Protein AF-W4LCM5-F1 (afdb_monomer)

Sequence (59 aa):
MFCDEGGSPITEHLPEGHEGLRMYGLVKDPTPDKGRAIKHRSDEYEQELIEQGRIERPS

Radius of gyration: 17.53 Å; Cα contacts (8 Å, |Δi|>4): 48; chains: 1; bounding box: 39×21×46 Å

pLDDT: mean 74.0, std 10.05, range [51.56, 85.5]

Organism: Entotheonella factor (NCBI:txid1429438)

Mean predicted aligned error: 12.33 Å

Foldseek 3Di:
DQAEPVRQGQCCPPDPPDPSCVVRNHHHHPCPPVPPPCVPVPVVVVVVCVVVVVDDDDD

Solvent-accessible surface area (backbone atoms only — not comparable to full-atom values): 3800 Å² total; per-residue (Å²): 107,74,44,32,100,86,68,48,66,48,25,68,86,54,61,91,87,37,65,66,39,71,74,70,38,86,27,65,64,86,50,72,75,65,59,52,77,57,75,79,43,53,66,57,53,51,49,51,33,41,75,70,66,76,48,78,84,86,128

Nearest PDB structures (foldseek):
  3lpt-assembly1_A-2  TM=3.517E-01  e=8.547E+00  Human immunodeficiency virus 1

Secondary structure (DSSP, 8-state):
--B-TTSPBP-TTSPTT-HHHHHH-----S-TTTS-TTSSSHHHHHHHHHHTTSS----

Structure (mmCIF, N/CA/C/O backbone):
data_AF-W4LCM5-F1
#
_entry.id   AF-W4LCM5-F1
#
loop_
_atom_site.group_PDB
_atom_site.id
_atom_site.type_symbol
_atom_site.label_atom_id
_atom_site.label_alt_id
_atom_site.label_comp_id
_atom_site.label_asym_id
_atom_site.label_entity_id
_atom_site.label_seq_id
_atom_site.pdbx_PDB_ins_code
_atom_site.Cartn_x
_atom_site.Cartn_y
_atom_site.Cartn_z
_atom_site.occupancy
_atom_site.B_iso_or_equiv
_atom_site.auth_seq_id
_atom_site.auth_comp_id
_atom_site.auth_asym_id
_atom_site.au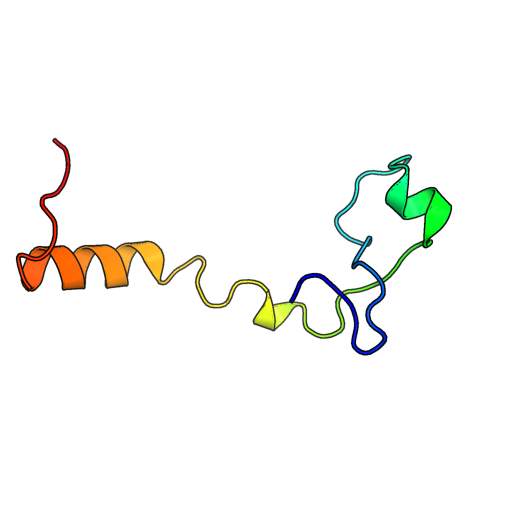th_atom_id
_atom_site.pdbx_PDB_model_num
ATOM 1 N N . MET A 1 1 ? 0.610 0.344 2.159 1.00 58.72 1 MET A N 1
ATOM 2 C CA . MET A 1 1 ? 1.782 0.910 1.457 1.00 58.72 1 MET A CA 1
ATOM 3 C C . MET A 1 1 ? 1.316 1.237 0.042 1.00 58.72 1 MET A C 1
ATOM 5 O O . MET A 1 1 ? 0.433 0.534 -0.422 1.00 58.72 1 MET A O 1
ATOM 9 N N . PHE A 1 2 ? 1.779 2.319 -0.591 1.00 67.44 2 PHE A N 1
ATOM 10 C CA . PHE A 1 2 ? 1.322 2.719 -1.944 1.00 67.44 2 PHE A CA 1
ATOM 11 C C . PHE A 1 2 ? 2.387 2.494 -3.035 1.00 67.44 2 PHE A C 1
ATOM 13 O O . PHE A 1 2 ? 2.139 2.760 -4.210 1.00 67.44 2 PHE A O 1
ATOM 20 N N . CYS A 1 3 ? 3.552 1.980 -2.640 1.00 75.06 3 CYS A N 1
ATOM 21 C CA . CYS A 1 3 ? 4.672 1.644 -3.510 1.00 75.06 3 CYS A CA 1
ATOM 22 C C . CYS A 1 3 ? 5.174 0.227 -3.191 1.00 75.06 3 CYS A C 1
ATOM 24 O O . CYS A 1 3 ? 4.902 -0.280 -2.101 1.00 75.06 3 CYS A O 1
ATOM 26 N N . ASP A 1 4 ? 5.909 -0.388 -4.113 1.00 78.62 4 ASP A N 1
ATOM 27 C CA . ASP A 1 4 ? 6.630 -1.638 -3.882 1.00 78.62 4 ASP A CA 1
ATOM 28 C C . ASP A 1 4 ? 7.856 -1.440 -2.964 1.00 78.62 4 ASP A C 1
ATOM 30 O O . ASP A 1 4 ? 8.174 -0.323 -2.543 1.00 78.62 4 ASP A O 1
ATOM 34 N N . GLU A 1 5 ? 8.565 -2.526 -2.641 1.00 76.38 5 GLU A N 1
ATOM 35 C CA . GLU A 1 5 ? 9.785 -2.472 -1.815 1.00 76.38 5 GLU A CA 1
ATOM 36 C C . GLU A 1 5 ? 10.908 -1.625 -2.446 1.00 76.38 5 GLU A C 1
ATOM 38 O O . GLU A 1 5 ? 11.788 -1.141 -1.736 1.00 76.38 5 GLU A O 1
ATOM 43 N N . GLY A 1 6 ? 10.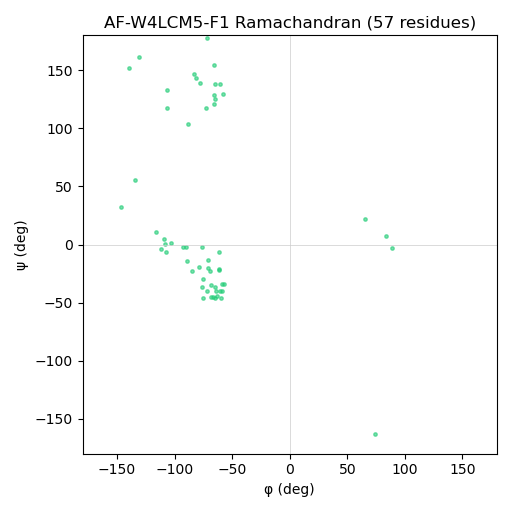861 -1.410 -3.765 1.00 75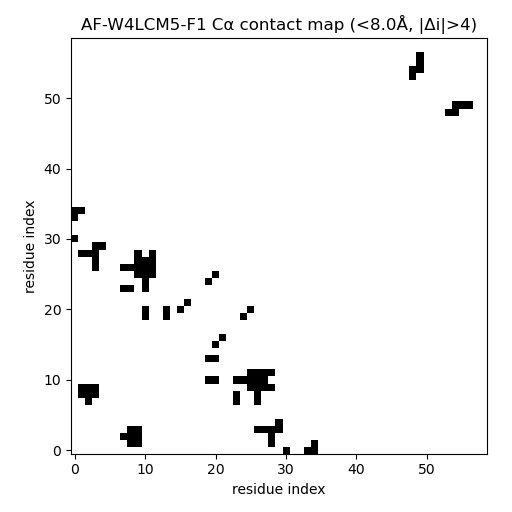.81 6 GLY A N 1
ATOM 44 C CA . GLY A 1 6 ? 11.785 -0.570 -4.524 1.00 75.81 6 GLY A CA 1
ATOM 45 C C . GLY A 1 6 ? 11.359 0.898 -4.638 1.00 75.81 6 GLY A C 1
ATOM 46 O O . GLY A 1 6 ? 12.094 1.693 -5.223 1.00 75.81 6 GLY A O 1
ATOM 47 N N . GLY A 1 7 ? 10.202 1.279 -4.088 1.00 78.31 7 GLY A N 1
ATOM 48 C CA . GLY A 1 7 ? 9.656 2.634 -4.169 1.00 78.31 7 GLY A CA 1
ATOM 49 C C . GLY A 1 7 ? 8.867 2.939 -5.449 1.00 78.31 7 GLY A C 1
ATOM 50 O O . GLY A 1 7 ? 8.455 4.085 -5.636 1.00 78.31 7 GLY A O 1
ATOM 51 N N . SER A 1 8 ? 8.605 1.946 -6.304 1.00 82.56 8 SER A N 1
ATOM 52 C CA . SER A 1 8 ? 7.778 2.101 -7.507 1.00 82.56 8 SER A CA 1
ATOM 53 C C . SER A 1 8 ? 6.291 2.107 -7.149 1.00 82.56 8 SER A C 1
ATOM 55 O O . SER A 1 8 ? 5.868 1.314 -6.310 1.00 82.56 8 SER A O 1
ATOM 57 N N . PRO A 1 9 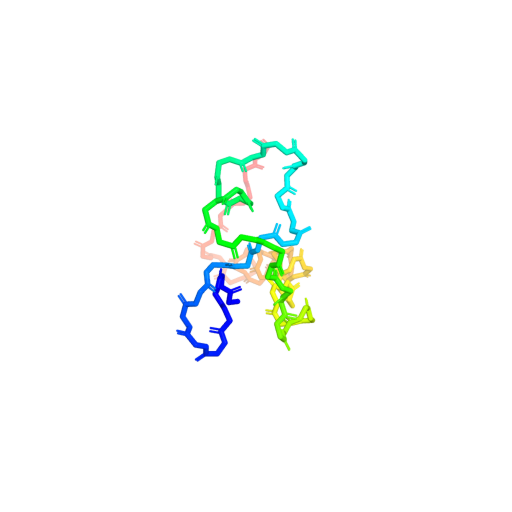? 5.463 2.966 -7.766 1.00 80.19 9 PRO A N 1
ATOM 58 C CA . PRO A 1 9 ? 4.038 3.022 -7.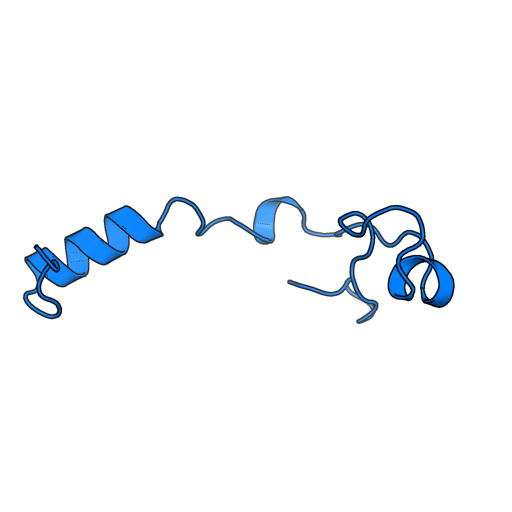459 1.00 80.19 9 PRO A CA 1
ATOM 59 C C . PRO A 1 9 ? 3.339 1.714 -7.848 1.00 80.19 9 PRO A C 1
ATOM 61 O O . PRO A 1 9 ? 3.581 1.177 -8.926 1.00 80.19 9 PRO A O 1
ATOM 64 N N . ILE A 1 10 ? 2.438 1.227 -6.99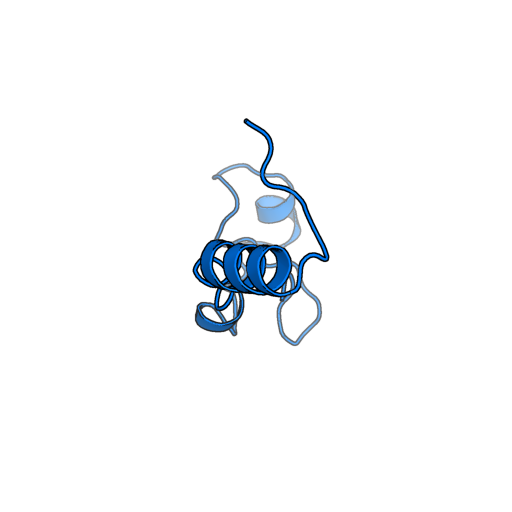3 1.00 84.62 10 ILE A N 1
ATOM 65 C CA . ILE A 1 10 ? 1.611 0.050 -7.291 1.00 84.62 10 ILE A CA 1
ATOM 66 C C . ILE A 1 10 ? 0.561 0.449 -8.331 1.00 84.62 10 ILE A C 1
ATOM 68 O O . ILE A 1 10 ? -0.285 1.308 -8.077 1.00 84.62 10 ILE A O 1
ATOM 72 N N . THR A 1 11 ? 0.602 -0.174 -9.506 1.00 85.44 11 THR A N 1
ATOM 73 C CA . THR A 1 11 ? -0.261 0.177 -10.643 1.00 85.44 11 THR A CA 1
ATOM 74 C C . THR A 1 11 ? -1.296 -0.893 -10.981 1.00 85.44 11 THR A C 1
ATOM 76 O O . THR A 1 11 ? -2.152 -0.637 -11.820 1.00 85.44 11 THR A O 1
ATOM 79 N N . GLU A 1 12 ? -1.296 -2.056 -10.319 1.00 81.69 12 GLU A N 1
ATOM 80 C CA . GLU A 1 12 ? -2.275 -3.130 -10.580 1.00 81.69 12 GLU A CA 1
ATOM 81 C C . GLU A 1 12 ? -3.738 -2.735 -10.326 1.00 81.69 12 GLU A C 1
ATOM 83 O O . GLU A 1 12 ? -4.659 -3.349 -10.858 1.00 81.69 12 GLU A O 1
ATOM 88 N N . HIS A 1 13 ? -3.957 -1.702 -9.513 1.00 81.12 13 HIS A N 1
ATOM 89 C CA . HIS A 1 13 ? -5.282 -1.157 -9.227 1.00 81.12 13 HIS A CA 1
ATOM 90 C C . HIS A 1 13 ? -5.672 0.000 -10.154 1.00 81.12 13 HIS A C 1
ATOM 92 O O . HIS A 1 13 ? -6.768 0.546 -10.017 1.00 81.12 13 HIS A O 1
ATOM 98 N N . LEU A 1 14 ? -4.783 0.415 -11.062 1.00 84.38 14 LEU A N 1
ATOM 99 C CA . LEU A 1 14 ? -5.073 1.484 -12.008 1.00 84.38 14 LEU A CA 1
ATOM 100 C C . LEU A 1 14 ? -5.879 0.944 -13.197 1.00 84.38 14 LEU A C 1
ATOM 102 O O . LEU A 1 14 ? -5.637 -0.174 -13.653 1.00 84.38 14 LEU A O 1
ATOM 106 N N . PRO A 1 15 ? -6.826 1.735 -13.726 1.00 83.75 15 PRO A N 1
ATOM 107 C CA . PRO A 1 15 ? -7.594 1.340 -14.895 1.00 83.75 15 PRO A CA 1
ATOM 108 C C . PRO A 1 15 ? -6.704 1.230 -16.138 1.00 83.75 15 PRO 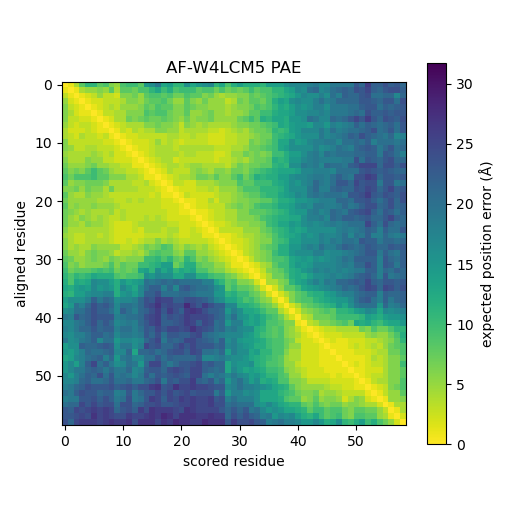A C 1
ATOM 110 O O . PRO A 1 15 ? -5.674 1.900 -16.269 1.00 83.75 15 PRO A O 1
ATOM 113 N N . GLU A 1 16 ? -7.136 0.400 -17.084 1.00 82.00 16 GLU A N 1
ATOM 114 C CA . GLU A 1 16 ? -6.463 0.244 -18.368 1.00 82.00 16 GLU A CA 1
ATOM 115 C C . GLU A 1 16 ? -6.379 1.599 -19.098 1.00 82.00 16 GLU A C 1
ATOM 117 O O . GLU A 1 16 ? -7.356 2.341 -19.190 1.00 82.00 16 GLU A O 1
ATOM 122 N N . GLY A 1 17 ? -5.182 1.961 -19.568 1.00 82.12 17 GLY A N 1
ATOM 123 C CA . GLY A 1 17 ? -4.921 3.255 -20.212 1.00 82.12 17 GLY A CA 1
ATOM 124 C C . GLY A 1 17 ? -4.508 4.392 -19.267 1.00 82.12 17 GLY A C 1
ATOM 125 O O . GLY A 1 17 ? -4.147 5.471 -19.751 1.00 82.12 17 GLY A O 1
ATOM 126 N N . HIS A 1 18 ? -4.478 4.166 -17.947 1.00 85.50 18 HIS A N 1
ATOM 127 C CA . HIS A 1 18 ? -3.983 5.157 -16.989 1.00 85.50 18 HIS A CA 1
ATOM 128 C C . HIS A 1 18 ? -2.507 5.502 -17.252 1.00 85.50 18 HIS A C 1
ATOM 130 O O . HIS A 1 18 ? -1.681 4.626 -17.511 1.00 85.50 18 HIS A O 1
ATOM 136 N N . GLU A 1 19 ? -2.152 6.786 -17.171 1.00 81.94 19 GLU A N 1
ATOM 137 C CA . GLU A 1 19 ? -0.806 7.279 -17.500 1.00 81.94 19 GLU A CA 1
ATOM 138 C C . GLU A 1 19 ? 0.284 6.619 -16.642 1.00 81.94 19 GLU A C 1
ATOM 140 O O . GLU A 1 19 ? 1.306 6.184 -17.165 1.00 81.94 19 GLU A O 1
ATOM 145 N N . GLY A 1 20 ? 0.006 6.414 -15.351 1.00 80.81 20 GLY A N 1
ATOM 146 C CA . GLY A 1 20 ? 0.881 5.655 -14.450 1.00 80.81 20 GLY A CA 1
ATOM 147 C C . GLY A 1 20 ? 1.148 4.210 -14.897 1.00 80.81 20 GLY A C 1
ATOM 148 O O . GLY A 1 20 ? 2.262 3.727 -14.735 1.00 80.81 20 GLY A O 1
ATOM 149 N N . LEU A 1 21 ? 0.181 3.538 -15.532 1.00 84.00 21 LEU A N 1
ATOM 150 C CA . LEU A 1 21 ? 0.357 2.174 -16.048 1.00 84.00 21 LEU A CA 1
ATOM 151 C C . LEU A 1 21 ? 1.204 2.161 -17.332 1.00 84.00 21 LEU A C 1
ATOM 153 O O . LEU A 1 21 ? 1.942 1.213 -17.580 1.00 84.00 21 LEU A O 1
ATOM 157 N N . ARG A 1 22 ? 1.157 3.244 -18.122 1.00 81.50 22 ARG A N 1
ATOM 158 C CA . ARG A 1 22 ? 2.029 3.435 -19.294 1.00 81.50 22 ARG A CA 1
ATOM 159 C C . ARG A 1 22 ? 3.457 3.831 -18.914 1.00 81.50 22 ARG A C 1
ATOM 161 O O . ARG A 1 22 ? 4.385 3.396 -19.585 1.00 81.50 22 ARG A O 1
ATOM 168 N N . MET A 1 23 ? 3.635 4.634 -17.862 1.00 83.19 23 MET A N 1
ATOM 169 C CA . MET A 1 23 ? 4.960 5.046 -17.379 1.00 83.19 23 MET A CA 1
ATOM 170 C C . MET A 1 23 ? 5.695 3.937 -16.624 1.00 83.19 23 MET A C 1
ATOM 172 O O . MET A 1 23 ? 6.878 3.727 -16.869 1.00 83.19 23 MET A O 1
ATOM 176 N N . TYR A 1 24 ? 5.013 3.249 -15.705 1.00 80.25 24 TYR A N 1
ATOM 177 C CA . TYR A 1 24 ? 5.646 2.303 -14.777 1.00 80.25 24 TYR A CA 1
ATOM 178 C C . TYR A 1 24 ? 5.346 0.831 -15.101 1.00 80.25 24 TYR A C 1
ATOM 180 O O . TYR A 1 24 ? 5.934 -0.062 -14.497 1.00 80.25 24 TYR A O 1
ATOM 188 N N . GLY A 1 25 ? 4.464 0.554 -16.066 1.00 84.62 25 GLY A N 1
ATOM 189 C CA . GLY A 1 25 ? 4.010 -0.804 -16.367 1.00 84.62 25 GLY A CA 1
ATOM 190 C C . GLY A 1 25 ? 3.041 -1.340 -15.312 1.00 84.62 25 GLY A C 1
ATOM 191 O O . GLY A 1 25 ? 2.469 -0.573 -14.538 1.00 84.62 25 GLY A O 1
ATOM 192 N N . LEU A 1 26 ? 2.841 -2.662 -15.294 1.00 84.31 26 LEU A N 1
ATOM 193 C CA . LEU A 1 26 ? 2.031 -3.360 -14.291 1.00 84.31 26 LEU A CA 1
ATOM 194 C C . LEU A 1 26 ? 2.902 -3.733 -13.079 1.00 84.31 26 LEU A C 1
ATOM 196 O O . LEU A 1 26 ? 3.661 -4.700 -13.127 1.00 84.31 26 LEU A O 1
ATOM 200 N N . VAL A 1 27 ? 2.758 -2.980 -11.993 1.00 85.25 27 VAL A N 1
ATOM 201 C CA . VAL A 1 27 ? 3.438 -3.166 -10.709 1.00 85.25 27 VAL A CA 1
ATOM 202 C C . VAL A 1 27 ? 2.417 -3.706 -9.714 1.00 85.25 27 VAL A C 1
ATOM 204 O O . VAL A 1 27 ? 1.410 -3.050 -9.430 1.00 85.25 27 VAL A O 1
ATOM 207 N N . LYS A 1 28 ? 2.669 -4.917 -9.215 1.00 81.25 28 LYS A N 1
ATOM 208 C CA . LYS A 1 28 ? 1.825 -5.593 -8.222 1.00 81.25 28 LYS A CA 1
ATOM 209 C C . LYS A 1 28 ? 2.167 -5.113 -6.815 1.00 81.25 28 LYS A C 1
ATOM 211 O O . LYS A 1 28 ? 3.331 -4.836 -6.535 1.00 81.25 28 LYS A O 1
ATOM 216 N N . ASP A 1 29 ? 1.178 -5.053 -5.932 1.00 79.50 29 ASP A N 1
ATOM 217 C CA . ASP A 1 29 ? 1.388 -4.814 -4.509 1.00 79.50 29 ASP A CA 1
ATOM 218 C C . ASP A 1 29 ? 2.149 -6.013 -3.916 1.00 79.50 29 ASP A C 1
ATOM 220 O O . ASP A 1 29 ? 1.664 -7.146 -3.995 1.00 79.50 29 ASP A O 1
ATOM 224 N N . PRO A 1 30 ? 3.339 -5.819 -3.318 1.00 74.81 30 PRO A N 1
ATOM 225 C CA . PRO A 1 30 ? 4.023 -6.888 -2.587 1.00 74.81 30 PRO A CA 1
ATOM 226 C C . PRO A 1 30 ? 3.318 -7.234 -1.264 1.00 74.81 30 PRO A C 1
ATOM 228 O O . PRO A 1 30 ? 3.617 -8.245 -0.631 1.00 74.81 30 PRO A O 1
ATOM 231 N N . THR A 1 31 ? 2.391 -6.388 -0.816 1.00 70.75 31 THR A N 1
ATOM 232 C CA . THR A 1 31 ? 1.689 -6.485 0.463 1.00 70.75 31 THR A CA 1
ATOM 233 C C . THR A 1 31 ? 0.174 -6.259 0.323 1.00 70.75 31 THR A C 1
ATOM 235 O O . THR A 1 31 ? -0.386 -5.425 1.047 1.00 70.75 31 THR A O 1
ATOM 238 N N . PRO A 1 32 ? -0.522 -7.034 -0.532 1.00 68.50 32 PRO A N 1
ATOM 239 C CA . PRO A 1 32 ? -1.940 -6.817 -0.838 1.00 68.50 32 PRO A CA 1
ATOM 240 C C . PRO A 1 32 ? -2.823 -6.839 0.424 1.00 68.50 32 PRO A C 1
ATOM 242 O O . PRO A 1 32 ? -3.764 -6.055 0.560 1.00 68.50 32 PRO A O 1
ATOM 245 N N . ASP A 1 33 ? -2.462 -7.659 1.414 1.00 62.03 33 ASP A N 1
ATOM 246 C CA . ASP A 1 33 ? -3.182 -7.787 2.686 1.00 62.03 33 ASP A CA 1
ATOM 247 C C . ASP A 1 33 ? -2.886 -6.657 3.690 1.00 62.03 33 ASP A C 1
ATOM 249 O O . ASP A 1 33 ? -3.661 -6.408 4.617 1.00 62.03 33 ASP A O 1
ATOM 253 N N . LYS A 1 34 ? -1.775 -5.926 3.524 1.00 62.56 34 LYS A N 1
ATOM 254 C CA . LYS A 1 34 ? -1.381 -4.834 4.437 1.00 62.56 34 LYS A CA 1
ATOM 255 C C . LYS A 1 34 ? -1.958 -3.482 4.024 1.00 62.56 34 LYS A C 1
ATOM 257 O O . LYS A 1 34 ? -1.945 -2.545 4.823 1.00 62.56 34 LYS A O 1
ATOM 262 N N . GLY A 1 35 ? -2.481 -3.358 2.803 1.00 59.66 35 GLY A N 1
ATOM 263 C CA . GLY A 1 35 ? -3.064 -2.118 2.288 1.00 59.66 35 GLY A CA 1
ATOM 264 C C . GLY A 1 35 ? -4.378 -1.708 2.962 1.00 59.66 35 GLY A C 1
ATOM 265 O O . GLY A 1 35 ? -4.728 -0.528 2.935 1.00 59.66 35 GLY A O 1
ATOM 266 N N . ARG A 1 36 ? -5.119 -2.647 3.579 1.00 58.78 36 ARG A N 1
ATOM 267 C CA . ARG A 1 36 ? -6.473 -2.387 4.115 1.00 58.78 36 ARG A CA 1
ATOM 268 C C . ARG A 1 36 ? -6.849 -3.170 5.379 1.00 58.78 36 ARG A C 1
ATOM 270 O O . ARG A 1 36 ? -8.033 -3.384 5.620 1.00 58.78 36 ARG A O 1
ATOM 277 N N . ALA A 1 37 ? -5.904 -3.487 6.261 1.00 54.97 37 ALA A N 1
ATOM 278 C CA . ALA A 1 37 ? -6.236 -4.050 7.581 1.00 54.97 37 ALA A CA 1
ATOM 279 C C . ALA A 1 37 ? -7.094 -3.106 8.470 1.00 54.97 37 ALA A C 1
ATOM 281 O O . ALA A 1 37 ? -7.534 -3.483 9.551 1.00 54.97 37 ALA A O 1
ATOM 282 N N . ILE A 1 38 ? -7.339 -1.862 8.036 1.00 53.53 38 ILE A N 1
ATOM 283 C CA . ILE A 1 38 ? -8.109 -0.840 8.767 1.00 53.53 38 ILE A CA 1
ATOM 284 C C . ILE A 1 38 ? -9.394 -0.437 8.024 1.00 53.53 38 ILE A C 1
ATOM 286 O O . ILE A 1 38 ? -10.036 0.526 8.415 1.00 53.53 38 ILE A O 1
ATOM 290 N N . LYS A 1 39 ? -9.823 -1.141 6.963 1.00 51.56 39 LYS A N 1
ATOM 291 C CA . LYS A 1 39 ? -11.132 -0.813 6.356 1.00 51.56 39 LYS A CA 1
ATOM 292 C C . LYS A 1 39 ? -12.314 -1.222 7.248 1.00 51.56 39 LYS A C 1
ATOM 294 O O . LYS A 1 39 ? -13.390 -0.667 7.097 1.00 51.56 39 LYS A O 1
ATOM 299 N N . HIS A 1 40 ? -12.082 -2.146 8.183 1.00 54.56 40 HIS A N 1
ATOM 300 C CA . HIS A 1 40 ? -13.060 -2.658 9.152 1.00 54.56 40 HIS A CA 1
ATOM 301 C C . HIS A 1 40 ? -12.815 -2.201 10.598 1.00 54.56 40 HIS A C 1
ATOM 303 O O . HIS A 1 40 ? -13.523 -2.638 11.490 1.00 54.56 40 HIS A O 1
ATOM 309 N N . ARG A 1 41 ? -11.827 -1.331 10.847 1.00 55.66 41 ARG A N 1
ATOM 310 C CA . ARG A 1 41 ? -11.595 -0.759 12.189 1.00 55.66 41 ARG A CA 1
ATOM 311 C C . ARG A 1 41 ? -12.099 0.673 12.323 1.00 55.66 41 ARG A C 1
ATOM 313 O O . ARG A 1 41 ? -11.907 1.270 13.370 1.00 55.66 41 ARG A O 1
ATOM 320 N N . SER A 1 42 ? -12.694 1.235 11.269 1.00 58.09 42 SER A N 1
ATOM 321 C CA . SER A 1 42 ? -13.254 2.587 11.331 1.00 58.09 42 SER A CA 1
ATOM 322 C C . SER A 1 42 ? -14.422 2.629 12.312 1.00 58.09 42 SER A C 1
ATOM 324 O O . SER A 1 42 ? -14.431 3.479 13.189 1.00 58.09 42 SER A O 1
ATOM 326 N N . ASP A 1 43 ? -15.330 1.654 12.225 1.00 65.00 43 ASP A N 1
ATOM 327 C CA . ASP A 1 43 ? -16.552 1.632 13.034 1.00 65.00 43 ASP A CA 1
ATOM 328 C C . ASP A 1 43 ? -16.268 1.322 14.512 1.00 65.00 43 ASP A C 1
ATOM 330 O O . ASP A 1 43 ? -16.849 1.943 15.395 1.00 65.00 43 ASP A O 1
ATOM 334 N N . GLU A 1 44 ? -15.351 0.391 14.797 1.00 69.31 44 GLU A N 1
ATOM 335 C CA . GLU A 1 44 ? -14.935 0.060 16.170 1.00 69.31 44 GLU A CA 1
ATOM 336 C C . GLU A 1 44 ? -14.185 1.225 16.824 1.00 69.31 44 GLU A C 1
ATOM 338 O O . GLU A 1 44 ? -14.489 1.606 17.949 1.00 69.31 44 GLU A O 1
ATOM 343 N N . TYR A 1 45 ? -13.252 1.845 16.097 1.00 69.88 45 TYR A N 1
ATOM 344 C CA . TYR A 1 45 ? -12.517 3.013 16.580 1.00 69.88 45 TYR A CA 1
ATOM 345 C C . TYR A 1 45 ? -13.441 4.215 16.805 1.00 69.88 45 TYR A C 1
ATOM 347 O O . TYR A 1 45 ? -13.297 4.934 17.791 1.00 69.88 45 TYR A O 1
ATOM 355 N N . GLU A 1 46 ? -14.412 4.429 15.914 1.00 68.56 46 GLU A N 1
ATOM 356 C CA . GLU A 1 46 ? -15.427 5.466 16.080 1.00 68.56 46 GLU A CA 1
ATOM 357 C C . GLU A 1 46 ? -16.283 5.193 17.326 1.00 68.56 46 GLU A C 1
ATOM 359 O O . GLU A 1 46 ? -16.461 6.098 18.141 1.00 68.56 46 GLU A O 1
ATOM 364 N N . GLN A 1 47 ? -16.721 3.946 17.543 1.00 71.06 47 GLN A N 1
ATOM 365 C CA . GLN A 1 47 ? -17.445 3.545 18.757 1.00 71.06 47 GLN A CA 1
ATOM 366 C C . GLN A 1 47 ? -16.632 3.760 20.036 1.00 71.06 47 GLN A C 1
ATOM 368 O O . GLN A 1 47 ? -17.156 4.350 20.979 1.00 71.06 47 GLN A O 1
ATOM 373 N N . GLU A 1 48 ? -15.358 3.367 20.064 1.00 78.44 48 GLU A N 1
ATOM 374 C CA . GLU A 1 48 ? -14.478 3.602 21.21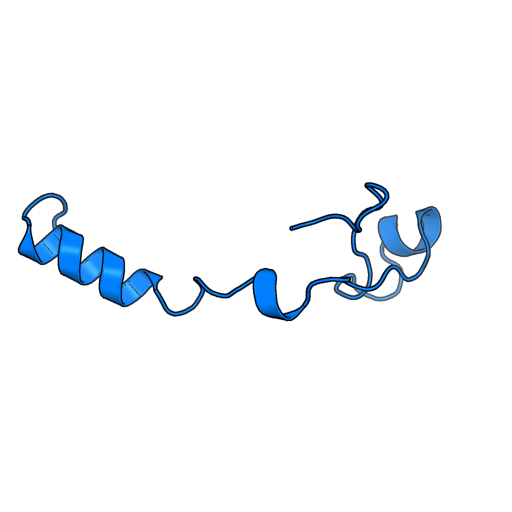4 1.00 78.44 48 GLU A CA 1
ATOM 375 C C . GLU A 1 48 ? -14.315 5.099 21.517 1.00 78.44 48 GLU A C 1
ATOM 377 O O . GLU A 1 48 ? -14.315 5.509 22.678 1.00 78.44 48 GLU A O 1
ATOM 382 N N . LEU A 1 49 ? -14.195 5.947 20.491 1.00 80.12 49 LEU A N 1
ATOM 383 C CA . LEU A 1 49 ? -14.084 7.395 20.674 1.00 80.12 49 LEU A CA 1
ATOM 384 C C . LEU A 1 49 ? -15.385 8.025 21.196 1.00 80.12 49 LEU A C 1
ATOM 386 O O . LEU A 1 49 ? -15.314 8.976 21.979 1.00 80.12 49 LEU A O 1
ATOM 390 N N . ILE A 1 50 ? -16.545 7.506 20.783 1.00 81.94 50 ILE A N 1
ATOM 391 C CA . ILE A 1 50 ? -17.863 7.917 21.294 1.00 81.94 50 ILE A CA 1
ATOM 392 C C . ILE A 1 50 ? -18.020 7.483 22.754 1.00 81.94 50 ILE A C 1
ATOM 394 O O . ILE A 1 50 ? -18.436 8.282 23.590 1.00 81.94 50 ILE A O 1
ATOM 398 N N . GLU A 1 51 ? -17.649 6.243 23.081 1.00 82.31 51 GLU A N 1
ATOM 399 C CA . GLU A 1 51 ? -17.724 5.698 24.441 1.00 82.31 51 GLU A CA 1
ATOM 400 C C . GLU A 1 51 ? -16.780 6.434 25.405 1.00 82.31 51 GLU A C 1
ATOM 402 O O . GLU A 1 51 ? -17.143 6.725 26.543 1.00 82.31 51 GLU A O 1
ATOM 407 N N . GLN A 1 52 ? -15.597 6.833 24.928 1.00 83.50 52 GLN A N 1
ATOM 408 C CA . GLN A 1 52 ? -14.658 7.686 25.666 1.00 83.50 52 GLN A CA 1
ATOM 409 C C . GLN A 1 52 ? -15.064 9.171 25.694 1.00 83.50 52 GLN A C 1
ATOM 411 O O . GLN A 1 52 ? -14.353 9.980 26.295 1.00 83.50 52 GLN A O 1
ATOM 416 N N . GLY A 1 53 ? -16.162 9.558 25.032 1.00 81.31 53 GLY A N 1
ATOM 417 C CA . GLY A 1 53 ? -16.658 10.938 24.989 1.00 81.31 53 GLY A CA 1
ATOM 418 C C . GLY A 1 53 ? -15.729 11.918 24.266 1.00 81.31 53 GLY A C 1
ATOM 419 O O . GLY A 1 53 ? -15.768 13.118 24.525 1.00 81.31 53 GLY A O 1
ATOM 420 N N . ARG A 1 54 ? -14.851 11.417 23.390 1.00 79.88 54 ARG A N 1
ATOM 421 C CA . ARG A 1 54 ? -13.894 12.231 22.624 1.00 79.88 54 ARG A CA 1
ATOM 422 C C . ARG A 1 54 ? -14.504 12.805 21.349 1.00 79.88 54 ARG A C 1
ATOM 424 O O . ARG A 1 54 ? -13.979 13.792 20.838 1.00 79.88 54 ARG A O 1
ATOM 431 N N . ILE A 1 55 ? -15.565 12.178 20.838 1.00 74.75 55 ILE A N 1
ATOM 432 C CA . ILE A 1 55 ? -16.332 12.617 19.668 1.00 74.75 55 ILE A CA 1
ATOM 433 C C . ILE A 1 55 ? -17.832 12.413 19.914 1.00 74.75 55 ILE A C 1
ATOM 435 O O . ILE A 1 55 ? -18.232 11.506 20.642 1.00 74.75 55 ILE A O 1
ATOM 439 N N . GLU A 1 56 ? -18.660 13.229 19.271 1.00 72.62 56 GLU A N 1
ATOM 440 C CA . GLU A 1 56 ? -20.121 13.118 19.294 1.00 72.62 56 GLU A CA 1
ATOM 441 C C . GLU A 1 56 ? -20.582 12.576 17.936 1.00 72.62 56 GLU A C 1
ATOM 443 O O . GLU A 1 56 ? -20.119 13.059 16.899 1.00 72.62 56 GLU A O 1
ATOM 448 N N . ARG A 1 57 ? -21.471 11.570 17.905 1.00 69.44 57 ARG A N 1
ATOM 449 C CA . ARG A 1 57 ? -22.018 11.091 16.625 1.00 69.44 57 ARG A CA 1
ATOM 450 C C . ARG A 1 57 ? -22.853 12.196 15.981 1.00 69.44 57 ARG A C 1
ATOM 452 O O . ARG A 1 57 ? -23.809 12.641 16.620 1.00 69.44 57 ARG A O 1
ATOM 459 N N . PRO A 1 58 ? -22.571 12.596 14.730 1.00 62.16 58 PRO A N 1
ATOM 460 C CA . PRO A 1 58 ? -23.475 13.478 14.014 1.00 62.16 58 PRO A CA 1
ATOM 461 C C . PRO A 1 58 ? -24.801 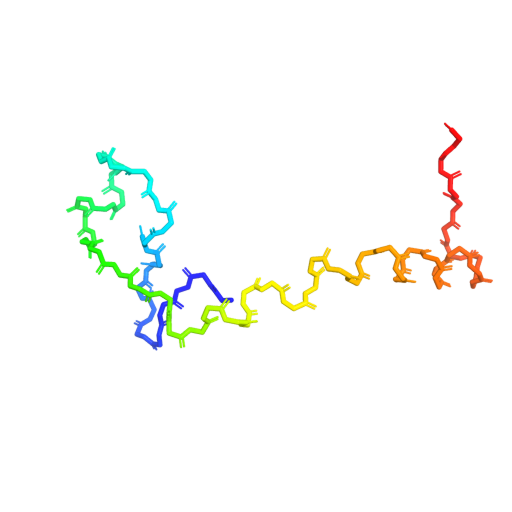12.741 13.765 1.00 62.16 58 PRO A C 1
ATOM 463 O O . PRO A 1 58 ? -24.810 11.590 13.321 1.00 62.16 58 PRO A O 1
ATOM 466 N N . SER A 1 59 ? -25.900 13.400 14.138 1.00 60.19 59 SER A N 1
ATOM 467 C CA . SER A 1 59 ? -27.291 12.949 13.995 1.00 60.19 59 SER A CA 1
ATOM 468 C C . SER A 1 59 ? -27.732 12.802 12.546 1.00 60.19 59 SER A C 1
ATOM 470 O O . SER A 1 59 ? -27.443 13.750 11.778 1.00 60.19 59 SER A O 1
#